Protein AF-A0A2N2PTX4-F1 (afdb_monomer)

Mean predicted aligned error: 5.94 Å

Structure (mmCIF, N/CA/C/O backbone):
data_AF-A0A2N2PTX4-F1
#
_entry.id   AF-A0A2N2PTX4-F1
#
loop_
_atom_site.group_PDB
_atom_site.id
_atom_site.type_symbol
_atom_site.label_atom_id
_atom_site.label_alt_id
_atom_site.label_comp_id
_atom_site.label_asym_id
_atom_site.label_entity_id
_atom_site.label_seq_id
_atom_site.pdbx_PDB_ins_code
_atom_site.Cartn_x
_atom_site.Cartn_y
_atom_site.Cartn_z
_atom_site.occupancy
_atom_site.B_iso_or_equiv
_atom_site.auth_seq_id
_atom_site.auth_comp_id
_atom_site.auth_asym_id
_atom_site.auth_atom_id
_atom_site.pdbx_PDB_model_num
ATOM 1 N N . MET A 1 1 ? -8.408 5.005 -2.290 1.00 85.00 1 MET A N 1
ATOM 2 C CA . MET A 1 1 ? -8.782 3.926 -1.347 1.00 85.00 1 MET A CA 1
ATOM 3 C C . MET A 1 1 ? -10.297 3.857 -1.220 1.00 85.00 1 MET A C 1
ATOM 5 O O . MET A 1 1 ? -10.945 4.873 -1.445 1.00 85.00 1 MET A O 1
ATOM 9 N N . GLN A 1 2 ? -10.850 2.705 -0.848 1.00 87.19 2 GLN A N 1
ATOM 10 C CA . GLN A 1 2 ? -12.280 2.528 -0.590 1.00 87.19 2 GLN A CA 1
ATOM 11 C C . GLN A 1 2 ? -12.484 1.590 0.603 1.00 87.19 2 GLN A C 1
ATOM 13 O O . GLN A 1 2 ? -12.014 0.458 0.573 1.00 87.19 2 GLN A O 1
ATOM 18 N N . ALA A 1 3 ? -13.176 2.049 1.646 1.00 84.38 3 ALA A N 1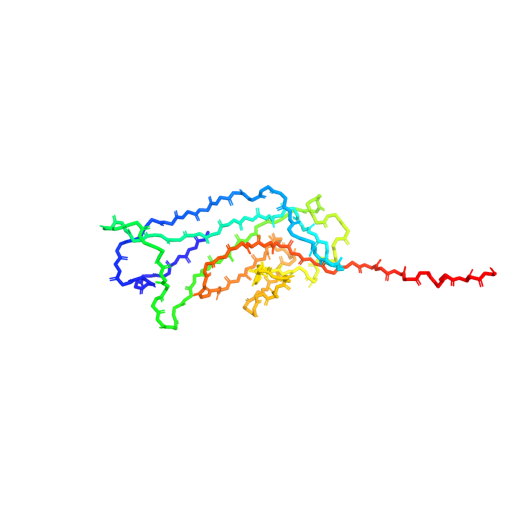
ATOM 19 C CA . ALA A 1 3 ? -13.518 1.230 2.809 1.00 84.38 3 ALA A CA 1
ATOM 20 C C . ALA A 1 3 ? -14.967 0.709 2.697 1.00 84.38 3 ALA A C 1
ATOM 22 O O . ALA A 1 3 ? -15.835 1.461 2.240 1.00 84.38 3 ALA A O 1
ATOM 23 N N . PRO A 1 4 ? -15.252 -0.548 3.084 1.00 83.56 4 PRO A N 1
ATOM 24 C CA . PRO A 1 4 ? -16.611 -1.081 3.089 1.00 83.56 4 PRO A CA 1
ATOM 25 C C . PRO A 1 4 ? -17.490 -0.420 4.163 1.00 83.56 4 PRO A C 1
ATOM 27 O O . PRO A 1 4 ? -17.007 0.182 5.124 1.00 83.56 4 PRO A O 1
ATOM 30 N N . ALA A 1 5 ? -18.811 -0.547 4.015 1.00 83.12 5 ALA A N 1
ATOM 31 C CA . ALA A 1 5 ? -19.743 -0.123 5.057 1.00 83.12 5 ALA A CA 1
ATOM 32 C C . ALA A 1 5 ? -19.499 -0.935 6.341 1.00 83.12 5 ALA A C 1
ATOM 34 O O . ALA A 1 5 ? -19.371 -2.155 6.285 1.00 83.12 5 ALA A O 1
ATOM 35 N N . GLY A 1 6 ? -19.430 -0.260 7.491 1.00 85.31 6 GLY A N 1
ATOM 36 C CA . GLY A 1 6 ? -19.112 -0.905 8.771 1.00 85.31 6 GLY A CA 1
ATOM 37 C C . GLY A 1 6 ? -17.623 -1.204 8.988 1.00 85.31 6 GLY A C 1
ATOM 38 O O . GLY A 1 6 ? -17.278 -1.847 9.974 1.00 85.31 6 GLY A O 1
ATOM 39 N N . ALA A 1 7 ? -16.735 -0.712 8.113 1.00 88.88 7 ALA A N 1
ATOM 40 C CA . ALA A 1 7 ? -15.286 -0.814 8.294 1.00 88.88 7 ALA A CA 1
ATOM 41 C C . ALA A 1 7 ? -14.787 -0.166 9.596 1.00 88.88 7 ALA A C 1
ATOM 43 O O . ALA A 1 7 ? -13.780 -0.599 10.147 1.00 88.88 7 ALA A O 1
ATOM 44 N N . PHE A 1 8 ? -15.494 0.852 10.089 1.00 91.44 8 PHE A N 1
ATOM 45 C CA . PHE A 1 8 ? -15.167 1.594 11.303 1.00 91.44 8 PHE A CA 1
ATOM 46 C C . PHE A 1 8 ? -16.327 1.526 12.291 1.00 91.44 8 PHE A C 1
ATOM 48 O O . PHE A 1 8 ? -17.490 1.450 11.890 1.00 91.44 8 PHE A O 1
ATOM 55 N N . THR A 1 9 ? -16.014 1.590 13.583 1.00 89.62 9 THR A N 1
ATOM 56 C CA . THR A 1 9 ? -17.019 1.586 14.657 1.00 89.62 9 THR A CA 1
ATOM 57 C C . THR A 1 9 ? -17.724 2.932 14.829 1.00 89.62 9 THR A C 1
ATOM 59 O O . THR A 1 9 ? -18.752 2.993 15.495 1.00 89.62 9 THR A O 1
ATOM 62 N N . ASP A 1 10 ? -17.168 4.001 14.255 1.00 88.56 10 ASP A N 1
ATOM 63 C CA . ASP A 1 10 ? -17.712 5.359 14.286 1.00 88.56 10 ASP A CA 1
ATOM 64 C C . ASP A 1 10 ? -17.266 6.135 13.030 1.00 88.56 10 ASP A C 1
ATOM 66 O O . ASP A 1 10 ? -16.517 5.623 12.193 1.00 88.56 10 ASP A O 1
ATOM 70 N N . THR A 1 11 ? -17.720 7.377 12.892 1.00 90.50 11 THR A N 1
ATOM 71 C CA . THR A 1 11 ? -17.373 8.283 11.799 1.00 90.50 11 THR A CA 1
ATOM 72 C C . THR A 1 11 ? -15.884 8.614 11.831 1.00 90.50 11 THR A C 1
ATOM 74 O O . THR A 1 11 ? -15.336 9.025 12.860 1.00 90.50 11 THR A O 1
ATOM 77 N N . VAL A 1 12 ? -15.233 8.463 10.677 1.00 93.69 12 VAL A N 1
ATOM 78 C CA . VAL A 1 12 ? -13.807 8.745 10.505 1.00 93.69 12 VAL A CA 1
ATOM 79 C C . VAL A 1 12 ? -13.564 9.725 9.368 1.00 93.69 12 VAL A C 1
ATOM 81 O O . VAL A 1 12 ? -14.265 9.725 8.356 1.00 93.69 12 VAL A O 1
ATOM 84 N N . THR A 1 13 ? -12.507 10.513 9.513 1.00 92.31 13 THR A N 1
ATOM 85 C CA . THR A 1 13 ? -11.898 11.262 8.417 1.00 92.31 13 THR A CA 1
ATOM 86 C C . THR A 1 13 ? -10.743 10.440 7.862 1.00 92.31 13 THR A C 1
ATOM 88 O O . THR A 1 13 ? -9.803 10.118 8.590 1.00 92.31 13 THR A O 1
ATOM 91 N N . LEU A 1 14 ? -10.822 10.098 6.575 1.00 91.44 14 LEU A N 1
ATOM 92 C CA . LEU A 1 14 ? -9.754 9.419 5.845 1.00 91.44 14 LEU A CA 1
ATOM 93 C C . LEU A 1 14 ? -8.846 10.440 5.169 1.00 91.44 14 LEU A C 1
ATOM 95 O O . LEU A 1 14 ? -9.323 11.327 4.461 1.00 91.44 14 LEU A O 1
ATOM 99 N N . THR A 1 15 ? -7.542 10.261 5.337 1.00 93.38 15 THR A N 1
ATOM 100 C CA . THR A 1 15 ? -6.517 11.096 4.719 1.00 93.38 15 THR A CA 1
ATOM 101 C C . THR A 1 15 ? -5.633 10.236 3.829 1.00 93.38 15 THR A C 1
ATOM 103 O O . THR A 1 15 ? -5.069 9.238 4.273 1.00 93.38 15 THR A O 1
ATOM 106 N N . GLN A 1 16 ? -5.488 10.662 2.576 1.00 93.62 16 GLN A N 1
ATOM 107 C CA . GLN A 1 16 ? -4.441 10.201 1.673 1.00 93.62 16 GLN A CA 1
ATOM 108 C C . GLN A 1 16 ? -3.507 11.380 1.409 1.00 93.62 16 GLN A C 1
ATOM 110 O O . GLN A 1 16 ? -3.941 12.390 0.852 1.00 93.62 16 GLN A O 1
ATOM 115 N N . ALA A 1 17 ? -2.233 11.242 1.765 1.00 92.38 17 ALA A N 1
ATOM 116 C CA . ALA A 1 17 ? -1.224 12.267 1.523 1.00 92.38 17 ALA A CA 1
ATOM 117 C C . ALA A 1 17 ? -0.053 11.692 0.711 1.00 92.38 17 ALA A C 1
ATOM 119 O O . ALA A 1 17 ? 0.383 10.574 0.989 1.00 92.38 17 ALA A O 1
ATOM 120 N N . PRO A 1 18 ? 0.480 12.418 -0.289 1.00 89.88 18 PRO A N 1
ATOM 121 C CA . PRO A 1 18 ? 1.743 12.033 -0.903 1.00 89.88 18 PRO A CA 1
ATOM 122 C C . PRO A 1 18 ? 2.854 12.100 0.149 1.00 89.88 18 PRO A C 1
ATOM 124 O O . PRO A 1 18 ? 2.921 13.055 0.925 1.00 89.88 18 PRO A O 1
ATOM 127 N N . ALA A 1 19 ? 3.732 11.103 0.160 1.00 86.81 19 ALA A N 1
ATOM 128 C CA . ALA A 1 19 ? 4.896 11.093 1.032 1.00 86.81 19 ALA A CA 1
ATOM 129 C C . ALA A 1 19 ? 6.140 11.473 0.225 1.00 86.81 19 ALA A C 1
ATOM 131 O O . ALA A 1 19 ? 6.419 10.898 -0.829 1.00 86.81 19 ALA A O 1
ATOM 132 N N . TYR A 1 20 ? 6.886 12.463 0.715 1.00 75.38 20 TYR A N 1
ATOM 133 C CA . TYR A 1 20 ? 8.118 12.917 0.077 1.00 75.38 20 TYR A CA 1
ATOM 134 C C . TYR A 1 20 ? 9.316 12.190 0.680 1.00 75.38 20 TYR A C 1
ATOM 136 O O . TYR A 1 20 ? 9.573 12.282 1.879 1.00 75.38 20 TYR A O 1
ATOM 144 N N . GLY A 1 21 ? 10.069 11.504 -0.176 1.00 71.56 21 GLY A N 1
ATOM 145 C CA . GLY A 1 21 ? 11.158 10.632 0.249 1.00 71.56 21 GLY A CA 1
ATOM 146 C C . GLY A 1 21 ? 10.658 9.230 0.596 1.00 71.56 21 GLY A C 1
ATOM 147 O O . GLY A 1 21 ? 9.594 9.042 1.176 1.00 71.56 21 GLY A O 1
ATOM 148 N N . MET A 1 22 ? 11.442 8.229 0.205 1.00 79.44 22 MET A N 1
ATOM 149 C CA . MET A 1 22 ? 11.160 6.825 0.480 1.00 79.44 22 MET A CA 1
ATOM 150 C C . MET A 1 22 ? 12.217 6.309 1.458 1.00 79.4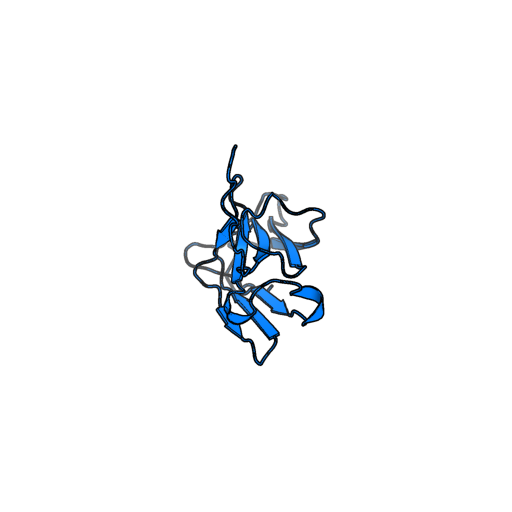4 22 MET A C 1
ATOM 152 O O . ME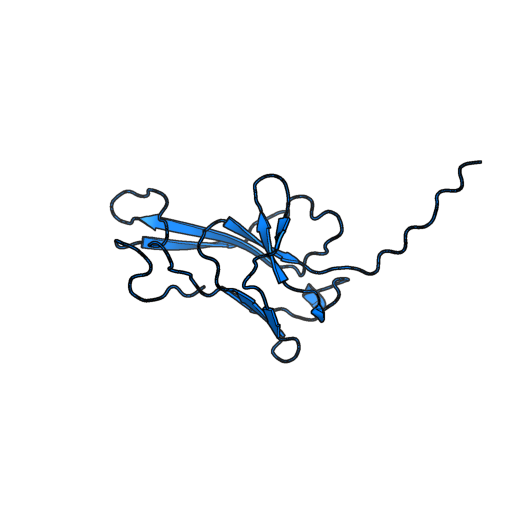T A 1 22 ? 13.408 6.424 1.144 1.00 79.44 22 MET A O 1
ATOM 156 N N . PRO A 1 23 ? 11.833 5.729 2.613 1.00 82.94 23 PRO A N 1
ATOM 157 C CA . PRO A 1 23 ? 12.756 4.938 3.412 1.00 82.94 23 PRO A CA 1
ATOM 158 C C . PRO A 1 23 ? 13.529 3.931 2.543 1.00 82.94 23 PRO A C 1
ATOM 160 O O . PRO A 1 23 ? 12.965 3.424 1.565 1.00 82.94 23 PRO A O 1
ATOM 163 N N . PRO A 1 24 ? 14.801 3.625 2.862 1.00 78.88 24 PRO A N 1
ATOM 164 C CA . PRO A 1 24 ? 15.639 2.778 2.020 1.00 78.88 24 PRO A CA 1
ATOM 165 C C . PRO A 1 24 ? 14.942 1.468 1.609 1.00 78.88 24 PRO A C 1
ATOM 167 O O . PRO A 1 24 ? 14.616 0.627 2.441 1.00 78.88 24 PRO A O 1
ATOM 170 N N . GLY A 1 25 ? 14.729 1.299 0.299 1.00 66.31 25 GLY A N 1
ATOM 171 C CA . GLY A 1 25 ? 14.020 0.161 -0.310 1.00 66.31 25 GLY A CA 1
ATOM 172 C C . GLY A 1 25 ? 14.831 -1.134 -0.424 1.00 66.31 25 GLY A C 1
ATOM 173 O O . GLY A 1 25 ? 14.334 -2.141 -0.928 1.00 66.31 25 GLY A O 1
ATOM 174 N N . GLY A 1 26 ? 16.102 -1.110 -0.015 1.00 73.69 26 GLY A N 1
ATOM 175 C CA . GLY A 1 26 ? 17.039 -2.208 -0.240 1.00 73.69 26 GLY A CA 1
ATOM 176 C C . GLY A 1 26 ? 17.232 -2.501 -1.733 1.00 73.69 26 GLY A C 1
ATOM 177 O O . GLY A 1 26 ? 17.809 -1.696 -2.467 1.00 73.69 26 GLY A O 1
ATOM 178 N N . ASN A 1 27 ? 16.774 -3.677 -2.169 1.00 77.06 27 ASN A N 1
ATOM 179 C CA . ASN A 1 27 ? 16.874 -4.145 -3.558 1.00 77.06 27 ASN A CA 1
AT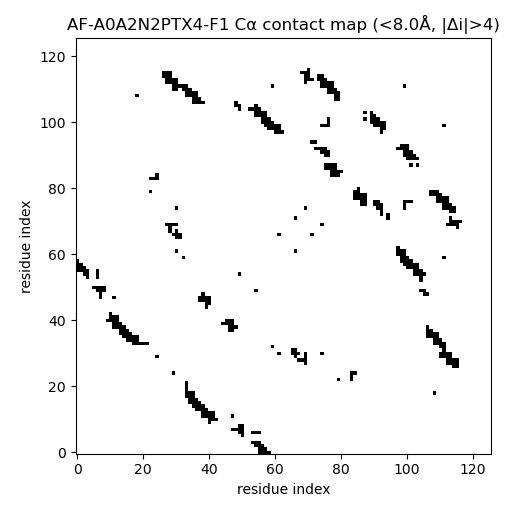OM 180 C C . ASN A 1 27 ? 15.624 -3.860 -4.405 1.00 77.06 27 ASN A C 1
ATOM 182 O O . ASN A 1 27 ? 15.631 -4.156 -5.600 1.00 77.06 27 ASN A O 1
ATOM 186 N N . LEU A 1 28 ? 14.573 -3.300 -3.805 1.00 83.00 28 LEU A N 1
ATOM 187 C CA . LEU A 1 28 ? 13.339 -2.969 -4.502 1.00 83.00 28 LEU A CA 1
ATOM 188 C C . LEU A 1 28 ? 13.445 -1.589 -5.157 1.00 83.00 28 LEU A C 1
ATOM 190 O O . LEU A 1 28 ? 13.952 -0.638 -4.554 1.00 83.00 28 LEU A O 1
ATOM 194 N N . ALA A 1 29 ? 12.945 -1.474 -6.384 1.00 84.38 29 ALA A N 1
ATOM 195 C CA . ALA A 1 29 ? 12.760 -0.194 -7.053 1.00 84.38 29 ALA A CA 1
ATOM 196 C C . ALA A 1 29 ? 11.345 0.326 -6.814 1.00 84.38 29 ALA A C 1
ATOM 198 O O . ALA A 1 29 ? 10.374 -0.427 -6.871 1.00 84.38 29 ALA A O 1
ATOM 199 N N . SER A 1 30 ? 11.242 1.630 -6.571 1.00 84.56 30 SER A N 1
ATOM 200 C CA . SER A 1 30 ? 9.956 2.313 -6.494 1.00 84.56 30 SER A CA 1
ATOM 201 C C . SER A 1 30 ? 9.383 2.530 -7.886 1.00 84.56 30 SER A C 1
ATOM 203 O O . SER A 1 30 ? 10.096 2.994 -8.775 1.00 84.56 30 SER A O 1
ATOM 205 N N . ALA A 1 31 ? 8.087 2.272 -8.039 1.00 83.81 31 ALA A N 1
ATOM 206 C CA . ALA A 1 31 ? 7.316 2.642 -9.220 1.00 83.81 31 ALA A CA 1
ATOM 207 C C . ALA A 1 31 ? 6.712 4.056 -9.096 1.00 83.81 31 ALA A C 1
ATOM 209 O O . ALA A 1 31 ? 5.619 4.305 -9.586 1.00 83.81 31 ALA A O 1
ATOM 210 N N . GLY A 1 32 ? 7.365 4.966 -8.363 1.00 81.31 32 GLY A N 1
ATOM 211 C CA . GLY A 1 32 ? 6.979 6.380 -8.261 1.00 81.31 32 GLY A CA 1
ATOM 212 C C . GLY A 1 32 ? 5.810 6.695 -7.323 1.00 81.31 32 GLY A C 1
ATOM 213 O O . GLY A 1 32 ? 5.533 7.866 -7.074 1.00 81.31 32 GLY A O 1
ATOM 214 N N . HIS A 1 33 ? 5.157 5.683 -6.753 1.00 89.62 33 HIS A N 1
ATOM 215 C CA . HIS A 1 33 ? 4.017 5.864 -5.853 1.00 89.62 33 HIS A CA 1
ATOM 216 C C . HIS A 1 33 ? 4.440 5.622 -4.409 1.00 89.62 33 HIS A C 1
ATOM 218 O O . HIS A 1 33 ? 4.669 4.474 -4.031 1.00 89.62 33 HIS A O 1
ATOM 224 N N . VAL A 1 34 ? 4.523 6.692 -3.612 1.00 92.62 34 VAL A N 1
ATOM 225 C CA . VAL A 1 34 ? 4.720 6.644 -2.153 1.00 92.62 34 VAL A CA 1
ATOM 226 C C . VAL A 1 34 ? 3.708 7.579 -1.494 1.00 92.62 34 VAL A C 1
ATOM 228 O O . VAL A 1 34 ? 3.615 8.760 -1.837 1.00 92.62 34 VAL A O 1
ATOM 231 N N . PHE A 1 35 ? 2.907 7.053 -0.574 1.00 94.69 35 PHE A N 1
ATOM 232 C CA . PHE A 1 35 ? 1.812 7.794 0.044 1.00 94.69 35 PHE A CA 1
ATOM 233 C C . PHE A 1 35 ? 1.489 7.255 1.431 1.00 94.69 35 PHE A C 1
ATOM 235 O O . PHE A 1 35 ? 1.663 6.076 1.718 1.00 94.69 35 PHE A O 1
ATOM 242 N N . GLU A 1 36 ? 0.981 8.121 2.291 1.00 95.19 36 GLU A N 1
ATOM 243 C CA . GLU A 1 36 ? 0.461 7.748 3.597 1.00 95.19 36 GLU A CA 1
ATOM 244 C C . GLU A 1 36 ? -1.059 7.618 3.521 1.00 95.19 36 GLU A C 1
ATOM 246 O O . GLU A 1 36 ? -1.742 8.468 2.937 1.00 95.19 36 GLU A O 1
ATOM 251 N N . LEU A 1 37 ? -1.584 6.544 4.110 1.00 95.44 37 LEU A N 1
ATOM 252 C CA . LEU A 1 37 ? -3.005 6.408 4.397 1.00 95.44 37 LEU A CA 1
ATOM 253 C C . LEU A 1 37 ? -3.187 6.438 5.902 1.00 95.44 37 LEU A C 1
ATOM 255 O O . LEU A 1 37 ? -2.616 5.605 6.600 1.00 95.44 37 LEU A O 1
ATOM 259 N N . ALA A 1 38 ? -4.020 7.359 6.371 1.00 94.50 38 ALA A N 1
ATOM 260 C CA . ALA A 1 38 ? -4.366 7.509 7.773 1.00 94.50 38 ALA A CA 1
ATOM 261 C C . ALA A 1 38 ? -5.878 7.686 7.936 1.00 94.50 38 ALA A C 1
ATOM 263 O O . ALA A 1 38 ? -6.572 8.181 7.044 1.00 94.50 38 ALA A O 1
ATOM 264 N N . ALA A 1 39 ? -6.381 7.309 9.105 1.00 94.25 39 ALA A N 1
ATOM 265 C CA . ALA A 1 39 ? -7.764 7.516 9.498 1.00 94.25 39 ALA A CA 1
ATOM 266 C C . ALA A 1 39 ? -7.803 8.071 10.919 1.00 94.25 39 ALA A C 1
ATOM 268 O O . ALA A 1 39 ? -7.037 7.628 11.775 1.00 94.25 39 ALA A O 1
ATOM 269 N N . VAL A 1 40 ? -8.703 9.015 11.183 1.00 95.31 40 VAL A N 1
ATOM 270 C CA . VAL A 1 40 ? -8.932 9.558 12.529 1.00 95.31 40 VAL A CA 1
ATOM 271 C C . VAL A 1 40 ? -10.420 9.609 12.844 1.00 95.31 40 VAL A C 1
ATOM 273 O O . VAL A 1 40 ? -11.220 9.964 11.980 1.00 95.31 40 VAL A O 1
ATOM 276 N N . TYR A 1 41 ? -10.808 9.280 14.077 1.00 93.62 41 TYR A N 1
ATOM 277 C CA . TYR A 1 41 ? -12.198 9.401 14.521 1.00 93.62 41 TYR A CA 1
ATOM 278 C C . TYR A 1 41 ? -12.606 10.870 14.616 1.00 93.62 41 TYR A C 1
ATOM 280 O O . TYR A 1 41 ? -11.946 11.663 15.293 1.00 93.62 41 TYR A O 1
ATOM 288 N N . SER A 1 42 ? -13.724 11.239 13.991 1.00 91.19 42 SER A N 1
ATOM 289 C CA . SER A 1 42 ? -14.153 12.641 13.897 1.00 91.19 42 SER A CA 1
ATOM 290 C C . SER A 1 42 ? -14.471 13.265 15.260 1.00 91.19 42 SER A C 1
ATOM 292 O O . SER A 1 42 ? -14.274 14.462 15.442 1.00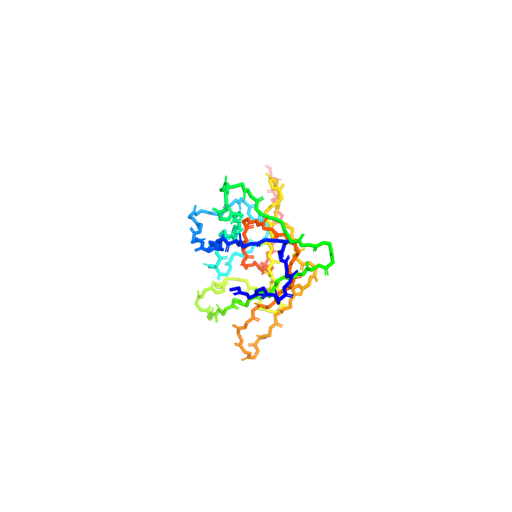 91.19 42 SER A O 1
ATOM 294 N N . ALA A 1 4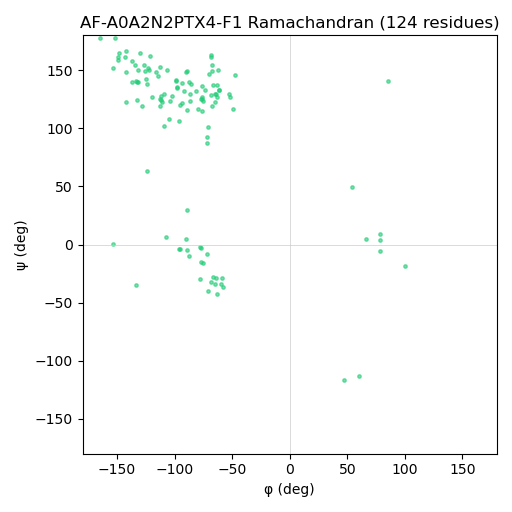3 ? -14.913 12.462 16.232 1.00 87.44 43 ALA A N 1
ATOM 295 C CA . ALA A 1 43 ? -15.300 12.935 17.561 1.00 87.44 43 ALA A CA 1
ATOM 296 C C . ALA A 1 43 ? -14.114 13.307 18.479 1.00 87.44 43 ALA A C 1
ATOM 298 O O . ALA A 1 43 ? -14.318 13.982 19.485 1.00 87.44 43 ALA A O 1
ATOM 299 N N . GLY A 1 44 ? -12.882 12.885 18.161 1.00 82.75 44 GLY A N 1
ATOM 300 C CA . GLY A 1 44 ? -11.738 13.069 19.070 1.00 82.75 44 GLY A CA 1
ATOM 301 C C . GLY A 1 44 ? -10.356 13.142 18.421 1.00 82.75 44 GLY A C 1
ATOM 302 O O . GLY A 1 44 ? -9.361 13.249 19.138 1.00 82.75 44 GLY A O 1
ATOM 303 N N . GLY A 1 45 ? -10.268 13.043 17.092 1.00 88.94 45 GLY A N 1
ATOM 304 C CA . GLY A 1 45 ? -9.016 13.128 16.331 1.00 88.94 45 GLY A CA 1
ATOM 305 C C . GLY A 1 45 ? -8.029 11.986 16.584 1.00 88.94 45 GLY A C 1
ATOM 306 O O . GLY A 1 45 ? -6.917 12.021 16.068 1.00 88.94 45 GLY A O 1
ATOM 307 N N . GLN A 1 46 ? -8.414 10.983 17.377 1.00 93.00 46 GLN A N 1
ATOM 308 C CA . GLN A 1 46 ? -7.571 9.827 17.663 1.00 93.00 46 GLN A CA 1
ATOM 309 C C . GLN A 1 46 ? -7.438 8.949 16.413 1.00 93.00 46 GLN A C 1
ATOM 311 O O . GLN A 1 46 ? -8.414 8.851 15.659 1.00 93.00 46 GLN A O 1
ATOM 316 N N . PRO A 1 47 ? -6.287 8.281 16.205 1.00 93.00 47 PRO A N 1
ATOM 317 C CA . PRO A 1 47 ? -6.122 7.321 15.124 1.00 93.00 47 PRO A CA 1
ATOM 318 C C . PRO A 1 47 ? -7.244 6.285 15.136 1.00 93.00 47 PRO A C 1
ATOM 320 O O . PRO A 1 47 ? -7.521 5.657 16.160 1.00 93.00 47 PRO A O 1
ATOM 323 N N . ALA A 1 48 ? -7.900 6.130 13.994 1.00 93.44 48 ALA A N 1
ATOM 324 C CA . ALA A 1 48 ? -8.931 5.132 13.808 1.00 93.44 48 ALA A CA 1
ATOM 325 C C . ALA A 1 48 ? -8.321 3.818 13.326 1.00 93.44 48 ALA A C 1
ATOM 327 O O . ALA A 1 48 ? -7.314 3.785 12.617 1.00 93.44 48 ALA A O 1
ATOM 328 N N . GLN A 1 49 ? -8.971 2.727 13.709 1.00 92.50 49 GLN A N 1
ATOM 329 C CA . GLN A 1 49 ? -8.631 1.379 13.282 1.00 92.50 49 GLN A CA 1
ATOM 330 C C . GLN A 1 49 ? -9.857 0.754 12.633 1.00 92.50 49 GLN A C 1
ATOM 332 O O . GLN A 1 49 ? -10.994 1.109 12.953 1.00 92.50 49 GLN A O 1
ATOM 337 N N . LEU A 1 50 ? -9.613 -0.168 11.709 1.00 93.12 50 LEU A N 1
ATOM 338 C CA . LEU A 1 50 ? -10.676 -0.981 11.147 1.00 93.12 50 LEU A CA 1
ATOM 339 C C . LEU A 1 50 ? -11.238 -1.922 12.219 1.00 93.12 50 LEU A C 1
ATOM 341 O O . LEU A 1 50 ? -10.519 -2.368 13.116 1.00 93.12 50 LEU A O 1
ATOM 345 N N . ALA A 1 51 ? -12.524 -2.249 12.114 1.00 92.06 51 ALA A N 1
ATOM 346 C CA . ALA A 1 51 ? -13.108 -3.306 12.926 1.00 92.06 51 ALA A CA 1
ATOM 347 C C . ALA A 1 51 ? -12.428 -4.660 12.613 1.00 92.06 51 ALA A C 1
ATOM 349 O O . ALA A 1 51 ? -11.999 -4.882 11.477 1.00 92.06 51 ALA A O 1
ATOM 350 N N . PRO A 1 52 ? -12.339 -5.594 13.579 1.00 90.88 52 PRO A N 1
ATOM 351 C CA . PRO A 1 52 ? -11.683 -6.881 13.360 1.00 90.88 52 PRO A CA 1
ATOM 352 C C . PRO A 1 52 ? -12.216 -7.626 12.128 1.00 90.88 52 PRO A C 1
ATOM 354 O O . PRO A 1 52 ? -13.424 -7.805 11.969 1.00 90.88 52 PRO A O 1
ATOM 357 N N . GLY A 1 53 ? -11.303 -8.069 11.261 1.00 91.06 53 GLY A N 1
ATOM 358 C CA . GLY A 1 53 ? -11.632 -8.779 10.021 1.00 91.06 53 GLY A CA 1
ATOM 359 C C . GLY A 1 53 ? -12.107 -7.888 8.867 1.00 91.06 53 GLY A C 1
ATOM 360 O O . GLY A 1 53 ? -12.471 -8.417 7.819 1.00 91.06 53 GLY A O 1
ATOM 361 N N . GLN A 1 54 ? -12.117 -6.562 9.034 1.00 94.25 54 GLN A N 1
ATOM 362 C CA . GLN A 1 54 ? -12.371 -5.618 7.947 1.00 94.25 54 GLN A CA 1
ATOM 363 C C . GLN A 1 54 ? -11.069 -5.216 7.252 1.00 94.25 54 GLN A C 1
ATOM 365 O O . GLN A 1 54 ? -10.017 -5.108 7.876 1.00 94.25 54 GLN A O 1
ATOM 370 N N . ALA A 1 55 ? -11.175 -4.945 5.955 1.00 95.81 55 ALA A N 1
ATOM 371 C CA . ALA A 1 55 ? -10.098 -4.441 5.115 1.00 95.81 55 ALA A CA 1
ATOM 372 C C . ALA A 1 55 ? -10.638 -3.336 4.203 1.00 95.81 55 ALA A C 1
ATOM 374 O O . ALA A 1 55 ? -11.839 -3.283 3.923 1.00 95.81 55 ALA A O 1
ATOM 375 N N . TYR A 1 56 ? -9.764 -2.465 3.708 1.00 94.69 56 TYR A N 1
ATOM 376 C CA . TYR A 1 56 ? -10.109 -1.480 2.682 1.00 94.69 56 TYR A CA 1
ATOM 377 C C . TYR A 1 56 ? -9.390 -1.796 1.377 1.00 94.69 56 TYR A C 1
ATOM 379 O O . TYR A 1 56 ? -8.318 -2.381 1.366 1.00 94.69 56 TYR A O 1
ATOM 387 N N . THR A 1 57 ? -9.967 -1.387 0.253 1.00 96.38 57 THR A N 1
ATOM 388 C CA . THR A 1 57 ? -9.350 -1.557 -1.062 1.00 96.38 57 THR A CA 1
ATOM 389 C C . THR A 1 57 ? -8.427 -0.388 -1.384 1.00 96.38 57 THR A C 1
ATOM 391 O O . THR A 1 57 ? -8.817 0.786 -1.328 1.00 96.38 57 THR A O 1
ATOM 394 N N . VAL A 1 58 ? -7.203 -0.711 -1.784 1.00 96.75 58 VAL A N 1
ATOM 395 C CA . VAL A 1 58 ? -6.259 0.209 -2.418 1.00 96.75 58 VAL A CA 1
ATOM 396 C C . VAL A 1 58 ? -6.131 -0.186 -3.876 1.00 96.75 58 VAL A C 1
ATOM 398 O O . VAL A 1 58 ? -5.866 -1.344 -4.171 1.00 96.75 58 VAL A O 1
ATOM 401 N N . THR A 1 59 ? -6.276 0.782 -4.775 1.00 97.06 59 THR A N 1
ATOM 402 C CA . THR A 1 59 ? -5.976 0.613 -6.197 1.00 97.06 59 THR A CA 1
ATOM 403 C C . THR A 1 59 ? -5.050 1.742 -6.606 1.00 97.06 59 THR A C 1
ATOM 405 O O . THR A 1 59 ? -5.421 2.913 -6.506 1.00 97.06 59 THR A O 1
ATOM 408 N N . VAL A 1 60 ? -3.852 1.388 -7.057 1.00 95.94 60 VAL A N 1
ATOM 409 C CA . VAL A 1 60 ? -2.858 2.322 -7.586 1.00 95.94 60 VAL A CA 1
ATOM 410 C C . VAL A 1 60 ? -2.725 2.065 -9.075 1.00 95.94 60 VAL A C 1
ATOM 412 O O . VAL A 1 60 ? -2.432 0.945 -9.487 1.00 95.94 60 VAL A O 1
ATOM 415 N N . ARG A 1 61 ? -2.961 3.097 -9.883 1.00 94.94 61 ARG A N 1
ATOM 416 C CA . ARG A 1 61 ? -2.658 3.075 -11.317 1.00 94.94 61 ARG A CA 1
ATOM 417 C C . ARG A 1 61 ? -1.218 3.515 -11.512 1.00 94.94 61 ARG A C 1
ATOM 419 O O . ARG A 1 61 ? -0.797 4.457 -10.848 1.00 94.94 61 ARG A O 1
ATOM 426 N N . TYR A 1 62 ? -0.509 2.869 -12.427 1.00 92.56 62 TYR A N 1
ATOM 427 C CA . TYR A 1 62 ? 0.857 3.241 -12.774 1.00 92.56 62 TYR A CA 1
ATOM 428 C C . TYR A 1 62 ? 1.038 3.373 -14.291 1.00 92.56 62 TYR A C 1
ATOM 430 O O . TYR A 1 62 ? 0.209 2.931 -15.090 1.00 92.56 62 TYR A O 1
ATOM 438 N N . THR A 1 63 ? 2.137 4.000 -14.694 1.00 91.12 63 THR A N 1
ATOM 439 C CA . THR A 1 63 ? 2.560 4.139 -16.092 1.00 91.12 63 THR A CA 1
ATOM 440 C C . THR A 1 63 ? 3.942 3.528 -16.321 1.00 91.12 63 THR A C 1
ATOM 442 O O . THR A 1 63 ? 4.723 3.347 -15.386 1.00 91.12 63 THR A O 1
ATOM 445 N N . ASP A 1 64 ? 4.284 3.254 -17.584 1.00 84.62 64 ASP A N 1
ATOM 446 C CA . ASP A 1 64 ? 5.603 2.711 -17.946 1.00 84.62 64 ASP A CA 1
ATOM 447 C C . ASP A 1 64 ? 6.752 3.643 -17.523 1.00 84.62 64 ASP A C 1
ATOM 449 O O . ASP A 1 64 ? 7.815 3.180 -17.117 1.00 84.62 64 ASP A O 1
ATOM 453 N N . ALA A 1 65 ? 6.523 4.961 -17.574 1.00 82.50 65 ALA A N 1
ATOM 454 C CA . ALA A 1 65 ? 7.495 5.966 -17.150 1.00 82.50 65 ALA A CA 1
ATOM 455 C C . ALA A 1 65 ? 7.735 5.957 -15.631 1.00 82.50 65 ALA A C 1
ATOM 457 O O . ALA A 1 65 ? 8.845 6.230 -15.185 1.00 82.50 65 ALA A O 1
ATOM 458 N N . GLU A 1 66 ? 6.715 5.632 -14.835 1.00 82.69 66 GLU A N 1
ATOM 459 C CA . GLU A 1 66 ? 6.809 5.580 -13.371 1.00 82.69 66 GLU A CA 1
ATOM 460 C C . GLU A 1 66 ? 7.491 4.305 -12.872 1.00 82.69 66 GLU A C 1
ATOM 462 O O . GLU A 1 66 ? 8.149 4.326 -11.835 1.00 82.69 66 GLU A O 1
ATOM 467 N N . ARG A 1 67 ? 7.375 3.198 -13.614 1.00 80.31 67 ARG A N 1
ATOM 468 C CA . ARG A 1 67 ? 7.973 1.907 -13.252 1.00 80.31 67 ARG A CA 1
ATOM 469 C C . ARG A 1 67 ? 9.508 1.925 -13.292 1.00 80.31 67 ARG A C 1
ATOM 471 O O . ARG A 1 67 ? 10.148 1.172 -12.556 1.00 80.31 67 ARG A O 1
ATOM 478 N N . TRP A 1 68 ? 10.105 2.776 -14.129 1.00 81.56 68 TRP A N 1
ATOM 479 C CA . TRP A 1 68 ? 11.554 2.847 -14.345 1.00 81.56 68 TRP A CA 1
ATOM 480 C C . TRP A 1 68 ? 12.178 1.452 -14.557 1.00 81.56 68 TRP A C 1
ATOM 482 O O . TRP A 1 68 ? 11.870 0.772 -15.533 1.00 81.56 68 TRP A O 1
ATOM 492 N N . ALA A 1 69 ? 13.066 1.022 -13.656 1.00 82.44 69 ALA A N 1
ATOM 493 C CA . ALA A 1 69 ? 13.790 -0.244 -13.737 1.00 82.44 69 ALA A CA 1
ATOM 494 C C . ALA A 1 69 ? 13.058 -1.422 -13.070 1.00 82.44 69 ALA A C 1
ATOM 496 O O . ALA A 1 69 ? 13.565 -2.544 -13.126 1.00 82.44 69 ALA A O 1
ATOM 497 N N . ALA A 1 70 ? 11.918 -1.185 -12.412 1.00 89.38 70 ALA A N 1
ATOM 498 C CA . ALA A 1 70 ? 11.172 -2.244 -11.747 1.00 89.38 70 ALA A CA 1
ATOM 499 C C . ALA A 1 70 ? 10.593 -3.225 -12.778 1.00 89.38 70 ALA A C 1
ATOM 501 O O . ALA A 1 70 ? 10.068 -2.820 -13.819 1.00 89.38 70 ALA A O 1
ATOM 502 N N . ILE A 1 71 ? 10.687 -4.521 -12.499 1.00 90.62 71 ILE A N 1
ATOM 503 C CA . ILE A 1 71 ? 10.100 -5.571 -13.334 1.00 90.62 71 ILE A CA 1
ATOM 504 C C . ILE A 1 71 ? 8.587 -5.575 -13.080 1.00 90.62 71 ILE A C 1
ATOM 506 O O . ILE A 1 71 ? 8.141 -5.660 -11.938 1.00 90.62 71 ILE A O 1
ATOM 510 N N . GLU A 1 72 ? 7.791 -5.414 -14.135 1.00 91.62 72 GLU A N 1
ATOM 511 C CA . GLU A 1 72 ? 6.370 -5.060 -14.017 1.00 91.62 72 GLU A CA 1
ATOM 512 C C . GLU A 1 72 ? 5.509 -6.107 -13.306 1.00 91.62 72 GLU A C 1
ATOM 514 O O . GLU A 1 72 ? 4.695 -5.764 -12.454 1.00 91.62 72 GLU A O 1
ATOM 519 N N . ASP A 1 73 ? 5.720 -7.382 -13.609 1.00 93.94 73 ASP A N 1
ATOM 520 C CA . ASP A 1 73 ? 4.991 -8.503 -13.008 1.00 93.94 73 ASP A CA 1
ATOM 521 C C . ASP A 1 73 ? 5.378 -8.772 -11.543 1.00 93.94 73 ASP A C 1
ATOM 523 O O . ASP A 1 73 ? 4.702 -9.534 -10.853 1.00 93.94 73 ASP A O 1
ATOM 527 N N . THR A 1 74 ? 6.419 -8.104 -11.041 1.00 94.31 74 THR A N 1
ATOM 528 C CA . THR A 1 74 ? 6.835 -8.155 -9.631 1.00 94.31 74 THR A CA 1
ATOM 529 C C . THR A 1 74 ? 6.281 -7.003 -8.797 1.00 94.31 74 THR A C 1
ATOM 531 O O . THR A 1 74 ? 6.501 -6.969 -7.584 1.00 94.31 74 THR A O 1
ATOM 534 N N . LEU A 1 75 ? 5.575 -6.049 -9.419 1.00 96.19 75 LEU A N 1
ATOM 535 C CA . LEU A 1 75 ? 5.019 -4.909 -8.704 1.00 96.19 75 LEU A CA 1
ATOM 536 C C . LEU A 1 75 ? 4.017 -5.369 -7.642 1.00 96.19 75 LEU A C 1
ATOM 538 O O . LEU A 1 75 ? 3.113 -6.166 -7.892 1.00 96.19 75 LEU A O 1
ATOM 542 N N . ALA A 1 76 ? 4.160 -4.820 -6.443 1.00 97.38 76 ALA A N 1
ATOM 543 C CA . ALA A 1 76 ? 3.216 -5.011 -5.358 1.00 97.38 76 ALA A CA 1
ATOM 544 C C . ALA A 1 76 ? 3.154 -3.765 -4.474 1.00 97.38 76 ALA A C 1
ATOM 546 O O . ALA A 1 76 ? 4.006 -2.875 -4.532 1.00 97.38 76 ALA A O 1
ATOM 547 N N . LEU A 1 77 ? 2.112 -3.705 -3.655 1.00 97.75 77 LEU A N 1
ATOM 548 C CA . LEU A 1 77 ? 1.965 -2.725 -2.597 1.00 97.75 77 LEU A CA 1
ATOM 549 C C . LEU A 1 77 ? 2.776 -3.191 -1.381 1.00 97.75 77 LEU A C 1
ATOM 551 O O . LEU A 1 77 ? 2.688 -4.350 -0.972 1.00 97.75 77 LEU A O 1
ATOM 555 N N . TYR A 1 78 ? 3.563 -2.287 -0.811 1.00 97.12 78 TYR A N 1
ATOM 556 C CA . TYR A 1 78 ? 4.365 -2.519 0.384 1.00 97.12 78 TYR A CA 1
ATOM 557 C C . TYR A 1 78 ? 4.031 -1.478 1.441 1.00 97.12 78 TYR A C 1
ATOM 559 O O . TYR A 1 78 ? 3.847 -0.308 1.106 1.00 97.12 78 TYR A O 1
ATOM 567 N N . TRP A 1 79 ? 4.014 -1.886 2.705 1.00 96.38 79 TRP A N 1
ATOM 568 C CA . TRP A 1 79 ? 3.936 -0.981 3.848 1.00 96.38 79 TRP A CA 1
ATOM 569 C C . TRP A 1 79 ? 5.282 -0.890 4.559 1.00 96.38 79 TRP A C 1
ATOM 571 O O . TRP A 1 79 ? 6.079 -1.832 4.549 1.00 96.38 79 TRP A O 1
ATOM 581 N N . TRP A 1 80 ? 5.554 0.257 5.168 1.00 94.81 80 TRP A N 1
ATOM 582 C CA . TRP A 1 80 ? 6.734 0.452 6.000 1.00 94.81 80 TRP A CA 1
ATOM 583 C C . TRP A 1 80 ? 6.447 0.019 7.439 1.00 94.81 80 TRP A C 1
ATOM 585 O O . TRP A 1 80 ? 5.538 0.555 8.071 1.00 94.81 80 TRP A O 1
ATOM 595 N N . ASP A 1 81 ? 7.237 -0.911 7.980 1.00 92.94 81 ASP A N 1
ATOM 596 C CA . ASP A 1 81 ? 7.066 -1.409 9.357 1.00 92.94 81 ASP A CA 1
ATOM 597 C C . ASP A 1 81 ? 7.845 -0.620 10.424 1.00 92.94 81 ASP A C 1
ATOM 599 O O . ASP A 1 81 ? 7.863 -0.990 11.597 1.00 92.94 81 ASP A O 1
ATOM 603 N N . GLY A 1 82 ? 8.504 0.468 10.018 1.00 91.00 82 GLY A N 1
ATOM 604 C CA . GLY A 1 82 ? 9.446 1.223 10.847 1.00 91.00 82 GLY A CA 1
ATOM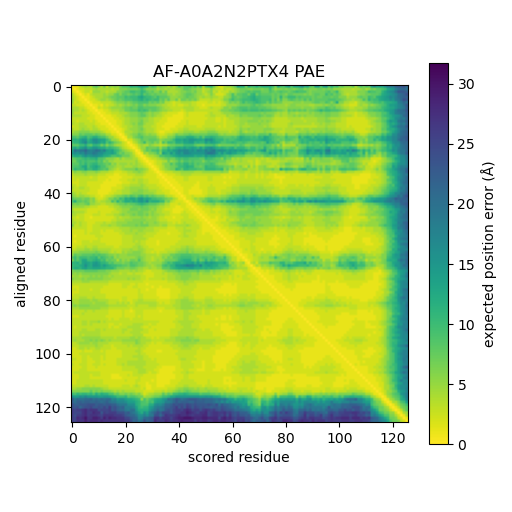 605 C C . GLY A 1 82 ? 10.911 0.893 10.555 1.00 91.00 82 GLY A C 1
ATOM 606 O O . GLY A 1 82 ? 11.785 1.702 10.864 1.00 91.00 82 GLY A O 1
ATOM 607 N N . SER A 1 83 ? 11.187 -0.247 9.919 1.00 90.56 83 SER A N 1
ATOM 608 C CA . SER A 1 83 ? 12.543 -0.743 9.656 1.00 90.56 83 SER A CA 1
ATOM 609 C C . SER A 1 83 ? 12.771 -1.243 8.229 1.00 90.56 83 SER A C 1
ATOM 611 O O . SER A 1 83 ? 13.868 -1.085 7.690 1.00 90.56 83 SER A O 1
ATOM 613 N N . ARG A 1 84 ? 11.756 -1.843 7.607 1.00 92.06 84 ARG A N 1
ATOM 614 C CA . ARG A 1 84 ? 11.807 -2.420 6.265 1.00 92.06 84 ARG A CA 1
ATOM 615 C C . ARG A 1 84 ? 10.448 -2.326 5.586 1.00 92.06 84 ARG A C 1
ATOM 617 O O . ARG A 1 84 ? 9.399 -2.229 6.220 1.00 92.06 84 ARG A O 1
ATOM 624 N N . TRP A 1 85 ? 10.491 -2.397 4.263 1.00 94.25 85 TRP A N 1
ATOM 625 C CA . TRP A 1 85 ? 9.298 -2.551 3.449 1.00 94.25 85 TRP A CA 1
ATOM 626 C C . TRP A 1 85 ? 8.803 -3.992 3.513 1.00 94.25 85 TRP A C 1
ATOM 628 O O . TRP A 1 85 ? 9.551 -4.933 3.237 1.00 94.25 85 TRP A O 1
ATOM 638 N N . GLN A 1 86 ? 7.531 -4.150 3.851 1.00 96.31 86 GLN A N 1
ATOM 639 C CA . GLN A 1 86 ? 6.843 -5.424 3.955 1.00 96.31 86 GLN A CA 1
ATOM 640 C C . GLN A 1 86 ? 5.811 -5.521 2.844 1.00 96.31 86 GLN A C 1
ATOM 642 O O . GLN A 1 86 ? 5.002 -4.615 2.656 1.00 96.31 86 GLN A O 1
ATOM 647 N N . ARG A 1 87 ? 5.861 -6.615 2.079 1.00 96.88 87 ARG A N 1
ATOM 648 C CA . ARG A 1 87 ? 4.889 -6.849 1.010 1.00 96.88 87 ARG A CA 1
ATOM 649 C C . ARG A 1 87 ? 3.514 -7.029 1.635 1.00 96.88 87 ARG A C 1
ATOM 651 O O . ARG A 1 87 ? 3.357 -7.866 2.522 1.00 96.88 87 ARG A O 1
ATOM 658 N N . GLU A 1 88 ? 2.528 -6.302 1.132 1.00 98.12 88 GLU A N 1
ATOM 659 C CA . GLU A 1 88 ? 1.136 -6.507 1.502 1.00 98.12 88 GLU A CA 1
ATOM 660 C C . GLU A 1 88 ? 0.665 -7.869 0.969 1.00 98.12 88 GLU A C 1
ATOM 662 O O . GLU A 1 88 ? 0.708 -8.089 -0.251 1.00 98.12 88 GLU A O 1
ATOM 667 N N . PRO A 1 89 ? 0.246 -8.813 1.835 1.00 97.75 89 PRO A N 1
ATOM 668 C CA . PRO A 1 89 ? -0.099 -10.168 1.405 1.00 97.75 89 PRO A CA 1
ATOM 669 C C . PRO A 1 89 ? -1.202 -10.202 0.348 1.00 97.75 89 PRO A C 1
ATOM 671 O O . PRO A 1 89 ? -1.132 -10.995 -0.589 1.00 97.75 89 PRO A O 1
ATOM 674 N N . SER A 1 90 ? -2.179 -9.301 0.465 1.00 97.94 90 SER A N 1
ATOM 675 C CA . SER A 1 90 ? -3.314 -9.193 -0.454 1.00 97.94 90 SER A CA 1
ATOM 676 C C . SER A 1 90 ? -2.980 -8.520 -1.793 1.00 97.94 90 SER A C 1
ATOM 678 O O . SER A 1 90 ? -3.851 -8.408 -2.654 1.00 97.94 90 SER A O 1
ATOM 680 N N . SER A 1 91 ? -1.743 -8.048 -1.986 1.00 98.00 91 SER A N 1
ATOM 681 C CA . SER A 1 91 ? -1.387 -7.283 -3.175 1.00 98.00 91 SER A CA 1
ATOM 682 C C . SER A 1 91 ? -1.268 -8.143 -4.434 1.00 98.00 91 SER A C 1
ATOM 684 O O . SER A 1 91 ? -0.574 -9.167 -4.449 1.00 98.00 91 SER A O 1
ATOM 686 N N . ALA A 1 92 ? -1.884 -7.657 -5.510 1.00 97.88 92 ALA A N 1
ATOM 687 C CA . ALA A 1 92 ? -1.819 -8.214 -6.852 1.00 97.88 92 ALA A CA 1
ATOM 688 C C . ALA A 1 92 ? -1.639 -7.104 -7.900 1.00 97.88 92 ALA A C 1
ATOM 690 O O . ALA A 1 92 ? -2.274 -6.049 -7.814 1.00 97.88 92 ALA A O 1
ATOM 691 N N . VAL A 1 93 ? -0.796 -7.363 -8.901 1.00 97.50 93 VAL A N 1
ATOM 692 C CA . VAL A 1 93 ? -0.644 -6.517 -10.090 1.00 97.50 93 VAL A CA 1
ATOM 693 C C . VAL A 1 93 ? -1.473 -7.077 -11.244 1.00 97.50 93 VAL A C 1
ATOM 695 O O . VAL A 1 93 ? -1.463 -8.275 -11.515 1.00 97.50 93 VAL A O 1
ATOM 698 N N . ASP A 1 94 ? -2.181 -6.192 -11.935 1.00 97.12 94 ASP A N 1
ATOM 699 C CA . ASP A 1 94 ? -2.764 -6.429 -13.249 1.00 97.12 94 ASP A CA 1
ATOM 700 C C . ASP A 1 94 ? -1.978 -5.593 -14.262 1.00 97.12 94 ASP A C 1
ATOM 702 O O . ASP A 1 94 ? -2.157 -4.376 -14.365 1.00 97.12 94 ASP A O 1
ATOM 706 N N . VAL A 1 95 ? -1.087 -6.265 -14.990 1.00 95.25 95 VAL A N 1
ATOM 707 C CA . VAL A 1 95 ? -0.207 -5.659 -16.001 1.00 95.25 95 VAL A CA 1
ATOM 708 C C . VAL A 1 95 ? -1.022 -5.106 -17.175 1.00 95.25 95 VAL A C 1
ATOM 710 O O . VAL A 1 95 ? -0.699 -4.061 -17.734 1.00 95.25 95 VAL A O 1
ATOM 713 N N . SER A 1 96 ? -2.135 -5.758 -17.526 1.00 94.94 96 SER A N 1
ATOM 714 C CA . SER A 1 96 ? -2.982 -5.329 -18.643 1.00 94.94 96 SER A CA 1
ATOM 715 C C . SER A 1 96 ? -3.741 -4.039 -18.327 1.00 94.94 96 SER A C 1
ATOM 717 O O . SER A 1 96 ? -3.835 -3.146 -19.170 1.00 94.94 96 SER A O 1
ATOM 719 N N . ALA A 1 97 ? -4.229 -3.914 -17.091 1.00 95.56 97 ALA A N 1
ATOM 720 C CA . ALA A 1 97 ? -4.928 -2.732 -16.599 1.00 95.56 97 ALA A CA 1
ATOM 721 C C . ALA A 1 97 ? -3.984 -1.660 -16.027 1.00 95.56 97 ALA A C 1
ATOM 723 O O . ALA A 1 97 ? -4.428 -0.540 -15.760 1.00 95.56 97 ALA A O 1
ATOM 724 N N . ARG A 1 98 ? -2.697 -1.990 -15.852 1.00 95.19 98 ARG A N 1
ATOM 725 C CA . ARG A 1 98 ? -1.665 -1.161 -15.211 1.00 95.19 98 ARG A CA 1
ATOM 726 C C . ARG A 1 98 ? -2.075 -0.709 -13.816 1.00 95.19 98 ARG A C 1
ATOM 728 O O . ARG A 1 98 ? -2.035 0.478 -13.471 1.00 95.19 98 ARG A O 1
ATOM 735 N N . THR A 1 99 ? -2.518 -1.674 -13.016 1.00 96.94 99 THR A N 1
ATOM 736 C CA . THR A 1 99 ? -2.978 -1.431 -11.648 1.00 96.94 99 THR A CA 1
ATOM 737 C C . THR A 1 99 ? -2.367 -2.396 -10.657 1.00 96.94 99 THR A C 1
ATOM 739 O O . THR A 1 99 ? -2.322 -3.594 -10.906 1.00 96.94 99 THR A O 1
ATOM 742 N N . VAL A 1 100 ? -2.002 -1.886 -9.486 1.00 97.81 100 VAL A N 1
ATOM 743 C CA . VAL A 1 100 ? -1.758 -2.693 -8.289 1.00 97.81 100 VAL A CA 1
ATOM 744 C C . VAL A 1 100 ? -2.959 -2.533 -7.366 1.00 97.81 100 VAL A C 1
ATOM 746 O O . VAL A 1 100 ? -3.316 -1.411 -7.001 1.00 97.81 100 VAL A O 1
ATOM 749 N N . THR A 1 101 ? -3.585 -3.648 -6.997 1.00 98.00 101 THR A N 1
ATOM 750 C CA . THR A 1 101 ? -4.702 -3.684 -6.046 1.00 98.00 101 THR A CA 1
ATOM 751 C C . THR A 1 101 ? -4.294 -4.439 -4.788 1.00 98.00 101 THR A C 1
ATOM 753 O O . THR A 1 101 ? -3.518 -5.389 -4.862 1.00 98.00 101 THR A O 1
ATOM 756 N N . ALA A 1 102 ? -4.790 -4.011 -3.630 1.00 98.12 102 ALA A N 1
ATOM 757 C CA . ALA A 1 102 ? -4.606 -4.695 -2.354 1.00 98.12 102 ALA A CA 1
ATOM 758 C C . ALA A 1 102 ? -5.813 -4.466 -1.432 1.00 98.12 102 ALA A C 1
ATOM 760 O O . ALA A 1 102 ? -6.575 -3.513 -1.620 1.00 98.12 102 ALA A O 1
ATOM 761 N N . ALA A 1 103 ? -5.952 -5.325 -0.426 1.00 97.75 103 ALA A N 1
ATOM 762 C CA . ALA A 1 103 ? -6.959 -5.265 0.626 1.00 97.75 103 ALA A CA 1
ATOM 763 C C . ALA A 1 103 ? -6.319 -5.255 2.036 1.00 97.75 103 ALA A C 1
ATOM 765 O O . ALA A 1 103 ? -6.519 -6.204 2.796 1.00 97.75 103 ALA A O 1
ATOM 766 N N . PRO A 1 104 ? -5.522 -4.227 2.388 1.00 97.31 104 PRO A N 1
ATOM 767 C CA . PRO A 1 104 ? -4.934 -4.107 3.720 1.00 97.31 104 PRO A CA 1
ATOM 768 C C . PRO A 1 104 ? -5.982 -3.852 4.813 1.00 97.31 104 PRO A C 1
ATOM 770 O O . PRO A 1 104 ? -7.039 -3.254 4.590 1.00 97.31 104 PRO A O 1
ATOM 773 N N . ASP A 1 105 ? -5.632 -4.258 6.027 1.00 96.06 105 ASP A N 1
ATOM 774 C CA . ASP A 1 105 ? -6.421 -4.128 7.256 1.00 96.06 105 ASP A CA 1
ATOM 775 C C . ASP A 1 105 ? -5.872 -3.064 8.232 1.00 96.06 105 ASP A C 1
ATOM 777 O O . ASP A 1 105 ? -6.371 -2.891 9.344 1.00 96.06 105 ASP A O 1
ATOM 781 N N . HIS A 1 106 ? -4.853 -2.313 7.809 1.00 95.38 106 HIS A N 1
ATOM 782 C CA . HIS A 1 106 ? -4.138 -1.342 8.633 1.00 95.38 106 HIS A CA 1
ATOM 783 C C . HIS A 1 106 ? -3.737 -0.097 7.833 1.00 95.38 106 HIS A C 1
ATOM 785 O O . HIS A 1 106 ? -3.706 -0.088 6.602 1.00 95.38 106 HIS A O 1
ATOM 791 N N . PHE A 1 107 ? -3.446 0.984 8.552 1.00 95.50 107 PHE A N 1
ATOM 792 C CA . PHE A 1 107 ? -2.976 2.258 8.008 1.00 95.50 107 PHE A CA 1
ATOM 793 C C . PHE A 1 107 ? -1.457 2.350 8.140 1.00 95.50 107 PHE A C 1
ATOM 795 O O . PHE A 1 107 ? -0.901 1.885 9.134 1.00 95.50 107 PHE A O 1
ATOM 802 N N . SER A 1 108 ? -0.785 2.907 7.133 1.00 95.44 108 SER A N 1
ATOM 803 C CA . SER A 1 108 ? 0.678 2.968 7.091 1.00 95.44 108 SER A CA 1
ATOM 804 C C . SER A 1 108 ? 1.176 3.965 6.038 1.00 95.44 108 SER A C 1
ATOM 806 O O . SER A 1 108 ? 0.399 4.560 5.282 1.00 95.44 108 SER A O 1
ATOM 808 N N . LEU A 1 109 ? 2.498 4.104 5.980 1.00 95.31 109 LEU A N 1
ATOM 809 C CA . LEU A 1 109 ? 3.214 4.574 4.807 1.00 95.31 109 LEU A CA 1
ATOM 810 C C . LEU A 1 109 ? 3.296 3.432 3.790 1.00 95.31 109 LEU A C 1
ATOM 812 O O . LEU A 1 109 ? 3.809 2.352 4.088 1.00 95.31 109 LEU A O 1
ATOM 816 N N . TRP A 1 110 ? 2.829 3.701 2.579 1.00 96.56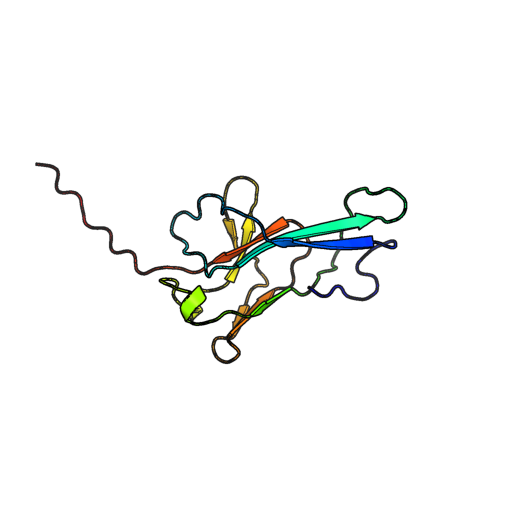 110 TRP A N 1
ATOM 817 C CA . TRP A 1 110 ? 2.717 2.747 1.489 1.00 96.56 110 TRP A CA 1
ATOM 818 C C . TRP A 1 110 ? 3.609 3.133 0.316 1.00 96.56 110 TRP A C 1
ATOM 820 O O . TRP A 1 110 ? 3.807 4.316 0.032 1.00 96.56 110 TRP A O 1
ATOM 830 N N . ALA A 1 111 ? 4.096 2.130 -0.409 1.00 95.25 111 ALA A N 1
ATOM 831 C CA . ALA A 1 111 ? 4.758 2.317 -1.689 1.00 95.25 111 ALA A CA 1
ATOM 832 C C . ALA A 1 111 ? 4.414 1.197 -2.676 1.00 95.25 111 ALA A C 1
ATOM 834 O O . ALA A 1 111 ? 4.221 0.048 -2.278 1.00 95.25 111 ALA A O 1
ATOM 835 N N . VAL A 1 112 ? 4.381 1.517 -3.972 1.00 95.06 112 VAL A N 1
ATOM 836 C CA . VAL A 1 112 ? 4.409 0.492 -5.026 1.00 95.06 112 VAL A CA 1
ATOM 837 C C . VAL A 1 112 ? 5.860 0.217 -5.382 1.00 95.06 112 VAL A C 1
ATOM 839 O O . VAL A 1 112 ? 6.564 1.105 -5.870 1.00 95.06 112 VAL A O 1
ATOM 842 N N . LEU A 1 113 ? 6.301 -1.010 -5.124 1.00 94.31 113 LEU A N 1
ATOM 843 C CA . LEU A 1 113 ? 7.677 -1.441 -5.339 1.00 94.31 113 LEU A CA 1
ATOM 844 C C . LEU A 1 113 ? 7.713 -2.701 -6.205 1.00 94.31 113 LEU A C 1
ATOM 846 O O . LEU A 1 113 ? 6.765 -3.485 -6.196 1.00 94.31 113 LEU A O 1
ATOM 850 N N . GLY A 1 114 ? 8.821 -2.909 -6.910 1.00 92.75 114 GLY A N 1
ATOM 851 C CA . GLY A 1 114 ? 9.096 -4.133 -7.661 1.00 92.75 114 GLY A CA 1
ATOM 852 C C . GLY A 1 114 ? 10.563 -4.536 -7.596 1.00 92.75 114 GLY A C 1
ATOM 853 O O . GLY A 1 114 ? 11.434 -3.763 -7.182 1.00 92.75 114 GLY A O 1
ATOM 854 N N . GLU A 1 115 ? 10.840 -5.764 -8.009 1.00 91.06 115 GLU A N 1
ATOM 855 C CA . GLU A 1 115 ? 12.197 -6.273 -8.163 1.00 91.06 115 GLU A CA 1
ATOM 856 C C . GLU A 1 115 ? 12.921 -5.577 -9.320 1.00 91.06 115 GLU A C 1
ATOM 858 O O . GLU A 1 115 ? 12.317 -4.956 -10.195 1.00 91.06 115 GLU A O 1
ATOM 863 N N . THR A 1 116 ? 14.246 -5.692 -9.334 1.00 86.25 116 THR A N 1
ATOM 864 C CA . THR A 1 116 ? 15.092 -5.225 -10.436 1.00 86.25 116 THR A CA 1
ATOM 865 C C . THR A 1 116 ? 16.081 -6.313 -10.819 1.00 86.25 116 THR A C 1
ATOM 867 O O . THR A 1 116 ? 16.539 -7.079 -9.969 1.00 86.25 116 THR A O 1
ATOM 870 N N . HIS A 1 117 ? 16.478 -6.360 -12.091 1.00 75.12 117 HIS A N 1
ATOM 871 C CA . HIS A 1 117 ? 17.594 -7.202 -12.513 1.00 75.12 117 HIS A CA 1
ATOM 872 C C . HIS A 1 117 ? 18.917 -6.603 -12.015 1.00 75.12 117 HIS A C 1
ATOM 874 O O . HIS A 1 117 ? 19.570 -5.827 -12.713 1.00 75.12 117 HIS A O 1
ATOM 880 N N . ARG A 1 118 ? 19.327 -6.947 -10.791 1.00 66.12 118 ARG A N 1
ATOM 881 C CA . ARG A 1 118 ? 20.659 -6.616 -10.270 1.00 66.12 118 ARG A CA 1
ATOM 882 C C . ARG A 1 118 ? 21.617 -7.785 -10.463 1.00 66.12 118 ARG A C 1
ATOM 884 O O . ARG A 1 118 ? 21.578 -8.766 -9.727 1.00 66.12 118 ARG A O 1
ATOM 891 N N . THR A 1 119 ? 22.534 -7.647 -11.413 1.00 61.75 119 THR A N 1
ATOM 892 C CA . THR A 1 119 ? 23.750 -8.467 -11.473 1.00 61.75 119 THR A CA 1
ATOM 893 C C . THR A 1 119 ? 24.784 -7.923 -10.492 1.00 61.75 119 THR A C 1
ATOM 895 O O . THR A 1 119 ? 25.269 -6.804 -10.650 1.00 61.75 119 THR A O 1
ATOM 898 N N . TYR A 1 120 ? 25.144 -8.721 -9.485 1.00 61.22 120 TYR A N 1
ATOM 899 C CA . TYR A 1 120 ? 26.287 -8.431 -8.624 1.00 61.22 120 TYR A CA 1
ATOM 900 C C . TYR A 1 120 ? 27.581 -8.765 -9.367 1.00 61.22 120 TYR A C 1
ATOM 902 O O . TYR A 1 120 ? 27.850 -9.926 -9.671 1.00 61.22 120 TYR A O 1
ATOM 910 N N . LEU A 1 121 ? 28.393 -7.747 -9.649 1.00 63.84 121 LEU A N 1
ATOM 911 C CA . LEU A 1 121 ? 29.769 -7.960 -10.083 1.00 63.84 121 LEU A CA 1
ATOM 912 C C . LEU A 1 121 ? 30.607 -8.345 -8.851 1.00 63.84 121 LEU A C 1
ATOM 914 O O . LEU A 1 121 ? 30.601 -7.593 -7.872 1.00 63.84 121 LEU A O 1
ATOM 918 N N . PRO A 1 122 ? 31.325 -9.485 -8.862 1.00 59.56 122 PRO A N 1
ATOM 919 C CA . PRO A 1 122 ? 32.244 -9.804 -7.783 1.00 59.56 122 PRO A CA 1
ATOM 920 C C . PRO A 1 122 ? 33.354 -8.752 -7.746 1.00 59.56 122 PRO A C 1
ATOM 922 O O . PRO A 1 122 ? 34.023 -8.507 -8.751 1.00 59.56 122 PRO A O 1
ATOM 925 N N . ALA A 1 123 ? 33.573 -8.142 -6.583 1.00 64.31 123 ALA A N 1
ATOM 926 C CA . ALA A 1 123 ? 34.749 -7.318 -6.368 1.00 64.31 123 ALA A CA 1
ATOM 927 C C . ALA A 1 123 ? 35.971 -8.242 -6.284 1.00 64.31 123 ALA A C 1
ATOM 929 O O . ALA A 1 123 ? 36.213 -8.876 -5.257 1.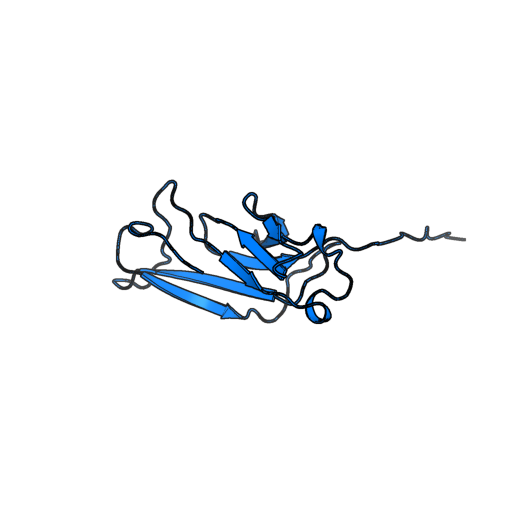00 64.31 123 ALA A O 1
ATOM 930 N N . ALA A 1 124 ? 36.739 -8.342 -7.367 1.00 67.06 124 ALA A N 1
ATOM 931 C CA . ALA A 1 124 ? 38.081 -8.896 -7.287 1.00 67.06 124 ALA A CA 1
ATOM 932 C C . ALA A 1 124 ? 38.969 -7.866 -6.574 1.00 67.06 124 ALA A C 1
ATOM 934 O O . ALA A 1 124 ? 39.502 -6.956 -7.210 1.00 67.06 124 ALA A O 1
ATOM 935 N N . LEU A 1 125 ? 39.092 -7.977 -5.248 1.00 55.16 125 LEU A N 1
ATOM 936 C CA . LEU A 1 125 ? 40.191 -7.333 -4.535 1.00 55.16 125 LEU A CA 1
ATOM 937 C C . LEU A 1 125 ? 41.495 -7.984 -5.011 1.00 55.16 125 LEU A C 1
ATOM 939 O O . LEU A 1 125 ? 41.638 -9.206 -4.943 1.00 55.16 125 LEU A O 1
ATOM 943 N N . ARG A 1 126 ? 42.402 -7.165 -5.541 1.00 56.91 126 ARG A N 1
ATOM 944 C CA . ARG A 1 126 ? 43.808 -7.523 -5.737 1.00 56.91 126 ARG A CA 1
ATOM 945 C C . ARG A 1 126 ? 44.618 -6.994 -4.571 1.00 56.91 126 ARG A C 1
ATOM 947 O O . ARG A 1 126 ? 44.304 -5.864 -4.135 1.00 56.91 126 ARG A O 1
#

Sequence (126 aa):
MQAPAGAFTDTVTLTQAPAYGMPPGGNLASAGHVFELAAVYSAGGQPAQLAPGQAYTVTVRYTDAERWAAIEDTLALYWWDGSRWQREPSSAVDVSARTVTAAPDHFSLWAVLGETHRTYLPAALR

Nearest PDB structures (foldseek):
  7y22-assembly1_g  TM=4.905E-01  e=6.364E-01  Klebsiella phage Kp7
  2zuw-assembly2_C  TM=4.715E-01  e=1.501E+00  Bifidobacterium longum
  3zn6-assembly1_A-2  TM=3.683E-01  e=8.321E-01  Thermus virus P23-77
  2zuw-assembly1_B  TM=4.857E-01  e=2.565E+00  Bifidobacterium longum
  4ylf-assembly2_C  TM=4.660E-01  e=5.733E+00  Thermotoga maritima MSB8

Radius of gyration: 16.86 Å; Cα contacts (8 Å, |Δi|>4): 262; chains: 1; bounding box: 64×23×38 Å

Solvent-accessible surface area (backbone atoms only — not comparable to full-atom values): 7379 Å² total; per-residue (Å²): 114,50,69,54,92,75,29,44,95,63,66,62,50,78,45,81,44,82,46,86,77,75,76,80,57,81,75,41,32,62,36,74,46,42,32,34,42,46,40,23,28,69,93,72,68,45,80,49,65,53,38,92,96,34,50,30,41,40,71,46,77,62,51,79,80,37,28,65,73,26,42,71,94,54,33,29,42,25,35,54,77,89,84,48,74,41,75,44,86,61,34,43,56,39,79,91,78,32,32,36,37,30,53,52,60,74,72,41,47,35,32,36,33,13,44,49,93,76,80,82,77,82,82,80,83,127

pLDDT: mean 88.86, std 9.83, range [55.16, 98.12]

Foldseek 3Di:
DFWDPQQFPADKDKDKAFDDDDDDADQKDFLQGKIWIWIAHPVPRHTTFTDPPTWGKDKDAGDPVSCVQFDQQFKWKWFDPPHYTDGQPQWGDDSVRRMIMGTDRDTGTMTTIHGGPDDDDDPPDD

Secondary structure (DSSP, 8-state):
-BPPTTSSSS-EEEEEEEPSS----TTPEEEEEEEEEEEEETTT-PBP-PPTT---BEEEE--HHHHTTS-GGG-EEEEE-SSSEEE-TT-EEETTTTEEEE--SS-EEEEEEE------------

=== Feature glossary ===
The record interleaves many kinds of information about one protein. Here is each kind framed as the question it answers.

Q: What does the local fold look like, residue by residue?
A: A 3Di character summarizes, for each residue, the relative orientation of the Cα frame of its nearest spatial neighbor. Because it encodes fold topology rather than chemistry, 3Di alignments detect remote structural similarity that sequence alignment misses.

Q: Which residues are in helices, strands, or loops?
A: Secondary structure is the local, repeating backbone conformation. DSSP classifies it into eight states by reading the hydrogen-bond network: three helix types (H, G, I), two β types (E, B), two non-regular types (T, S), and unstructured coil (-).

Q: How big and how compact is the whole molecule?
A: Three whole-structure scalars: the radius of gyration (RMS distance of Cα from centroid, in Å), the count of Cα–Cα contacts (pairs closer than 8 Å and separated by more than four residues in sequence — i.e. tertiary, not local, contacts), and the bounding-box dimensions. Together they distinguish compact globular folds from extended fibres or disordered chains.

Q: How confident is the AlphaFold model at each residue?
A: For AlphaFold models, the B-factor field carries pLDDT — the model's own estimate of local accuracy on a 0–100 scale. Regions with pLDDT<50 should be treated as essentially unmodeled; they often correspond to intrinsically disordered segments.

Q: What family and function is it annotated with?
A: Functional annotations link the protein to curated databases. InterPro entries identify conserved domains and families by matching the sequence against member-database signatures (Pfam, PROSITE, CDD, …). Gene Ontology (GO) terms describe molecular function, biological process, and cellular component in a controlled vocabulary. CATH places the structure in a hierarchical fold classification (Class/Architecture/Topology/Homologous-superfamily). The organism is the source species.

Q: What known structures does this most resemble?
A: Nearest PDB neighbors are the top structural matches found by Foldseek when searching this structure against the entire Protein Data Bank. Each hit reports a TM-score (0 to 1; >0.5 almost always implies the same fold) and an E-value. These are *structural* homologs — they may share no detectable sequence similarity.

Q: Which residues are buried vs exposed?
A: Solvent-accessible surface area (SASA) is the area in Å² traced out by the centre of a 1.4 Å probe sphere (a water molecule) rolled over the protein's van der Waals surface (Shrake–Rupley / Lee–Richards construction). Buried residues have near-zero SASA; fully exposed residues can exceed 200 Å². The total SASA scales roughly with the number of surface residues.

Q: What are the backbone torsion angles?
A: φ (phi) and ψ (psi) are the two rotatable backbone dihedrals per residue: φ is the C(i-1)–N–Cα–C torsion, ψ is the N–Cα–C–N(i+1) torsion, both in degrees on (−180°, 180°]. α-helical residues cluster near (−60°, −45°); β-strand residues near (−120°, +130°). A Ramachandran plot is simply a scatter of (φ, ψ) for every residue.

Q: Are the domains correctly placed relative to each other?
A: Predicted aligned error is AlphaFold's pairwise confidence. Unlike pLDDT (per-residue), PAE is per-residue-pair and captures whether two parts of the structure are correctly placed relative to each other. Units are ångströms of expected positional error.

Q: What if only a Cα trace is available?
A: P-SEA three-state annotation labels each residue as helix, strand, or coil based purely on the geometry of the Cα trace. It serves as a fallback when the full backbone (and thus DSSP) is unavailable.

Q: What is the amino-acid chain?
A: This is the polypeptide sequence — one letter per residue, N-terminus first. Length ranges from a few dozen residues for small domains to over a thousand for large multi-domain proteins.

Q: What do the rendered images show?
A: The six renders are orthographic views along the three Cartesian axes in both directions. Representation (cartoon, sticks, or surface) and color scheme (sequence-rainbow or by-chain) vary across proteins so the training set covers all the common visualization conventions.

Q: What do the diagnostic plots show?
A: Plot images: a contact map (which residues are close in 3D, as an N×N binary image), a Ramachandran scatter (backbone torsion angles, revealing secondary-structure composition at a glance), and — for AlphaFold structures — a PAE heatmap (pairwise prediction confidence).

Q: How mobile is each atom in the crystal?
A: B-factor (Debye–Waller factor) reflects atomic displacement in the crystal lattice. It is an experimental observable (units Å²), not a prediction; low values mean the atom is pinned down, high values mean it moves or is heterogeneous across the crystal.

Q: Where is each backbone atom in 3D?
A: The mmCIF table is the protein's shape written out atom by atom. For each backbone N, Cα, C, and carbonyl O, it records an (x, y, z) coordinate triple in Å plus the residue type, chain letter, and residue number.